Protein AF-A0A2V7GJL1-F1 (afdb_monomer_lite)

Foldseek 3Di:
DVVCVVVPPVSVVVVVVCCVVCVVVVVVVVVVVLVVVVVVLCVVCVNVDVVSCPDLLNVLQVLLSVLLVVLSVLLCVLCVVLVVVVVVVVVVCVVVVHDDDPVRVVVNVVSVVSNVVSVVSSVVSNVSSVVSNVVSVVD

Structure (mmCIF, N/CA/C/O backbone):
data_AF-A0A2V7GJL1-F1
#
_entry.id   AF-A0A2V7GJL1-F1
#
loop_
_atom_site.group_PDB
_atom_site.id
_atom_site.type_symbol
_atom_site.label_atom_id
_atom_site.label_alt_id
_atom_site.label_comp_id
_atom_site.label_asym_id
_atom_site.label_entity_id
_atom_site.label_seq_id
_atom_site.pdbx_PDB_ins_code
_atom_site.Cartn_x
_atom_site.Cartn_y
_atom_site.Cartn_z
_atom_site.occupancy
_atom_site.B_iso_or_equiv
_atom_site.auth_seq_id
_atom_site.auth_comp_id
_atom_site.auth_asym_id
_atom_site.auth_atom_id
_atom_site.pdbx_PDB_model_num
ATOM 1 N N . MET A 1 1 ? -5.235 -11.239 -16.011 1.00 48.62 1 MET A N 1
ATOM 2 C CA . MET A 1 1 ? -5.650 -10.092 -16.854 1.00 48.62 1 MET A CA 1
ATOM 3 C C . MET A 1 1 ? -5.796 -10.516 -18.322 1.00 48.62 1 MET A C 1
ATOM 5 O O . MET A 1 1 ? -4.819 -10.430 -19.059 1.00 48.62 1 MET A O 1
ATOM 9 N N . PRO A 1 2 ? -6.975 -10.996 -18.760 1.00 45.50 2 PRO A N 1
ATOM 10 C CA . PRO A 1 2 ? -7.221 -11.425 -20.148 1.00 45.50 2 PRO A CA 1
ATOM 11 C C . PRO A 1 2 ? -7.313 -10.250 -21.142 1.00 45.50 2 PRO A C 1
ATOM 13 O O . PRO A 1 2 ? -6.762 -10.324 -22.235 1.00 45.50 2 PRO A O 1
ATOM 16 N N . ALA A 1 3 ? -7.906 -9.123 -20.732 1.00 50.16 3 ALA A N 1
ATOM 17 C CA . ALA A 1 3 ? -8.117 -7.952 -21.595 1.00 50.16 3 ALA A CA 1
ATOM 18 C C . ALA A 1 3 ? -6.811 -7.270 -22.059 1.00 50.16 3 ALA A C 1
ATOM 20 O O . ALA A 1 3 ? -6.723 -6.785 -23.183 1.00 50.16 3 ALA A O 1
ATOM 21 N N . ALA A 1 4 ? -5.752 -7.304 -21.242 1.00 49.16 4 ALA A N 1
ATOM 22 C CA . ALA A 1 4 ? -4.445 -6.745 -21.606 1.00 49.16 4 ALA A CA 1
ATOM 23 C C . ALA A 1 4 ? -3.706 -7.565 -22.683 1.00 49.16 4 ALA A C 1
ATOM 25 O O . ALA A 1 4 ? -2.824 -7.032 -23.352 1.00 49.16 4 ALA A O 1
ATOM 26 N N . ARG A 1 5 ? -4.051 -8.852 -22.854 1.00 53.00 5 ARG A N 1
ATOM 27 C CA . ARG A 1 5 ? -3.517 -9.688 -23.943 1.00 53.00 5 ARG A CA 1
ATOM 28 C C . ARG A 1 5 ? -4.264 -9.457 -25.259 1.00 53.00 5 ARG A C 1
ATOM 30 O O . ARG A 1 5 ? -3.634 -9.529 -26.304 1.00 53.00 5 ARG A O 1
ATOM 37 N N . ALA A 1 6 ? -5.558 -9.128 -25.202 1.00 57.31 6 ALA A N 1
ATOM 38 C CA . ALA A 1 6 ? -6.383 -8.872 -26.385 1.00 57.31 6 ALA A CA 1
ATOM 39 C C . ALA A 1 6 ? -6.035 -7.546 -27.094 1.00 57.31 6 ALA A C 1
ATOM 41 O O . ALA A 1 6 ? -6.117 -7.469 -28.312 1.00 57.31 6 ALA A O 1
ATOM 42 N N . GLY A 1 7 ? -5.596 -6.522 -26.350 1.00 59.59 7 GLY A N 1
ATOM 43 C CA . GLY A 1 7 ? -5.224 -5.205 -26.897 1.00 59.59 7 GLY A CA 1
ATOM 44 C C . GLY A 1 7 ? -3.769 -5.056 -27.373 1.00 59.59 7 GLY A C 1
ATOM 45 O O . GLY A 1 7 ? -3.337 -3.943 -27.672 1.00 59.59 7 GLY A O 1
ATOM 46 N N . GLY A 1 8 ? -2.971 -6.129 -27.388 1.00 68.00 8 GLY A N 1
ATOM 47 C CA . GLY A 1 8 ? -1.593 -6.094 -27.896 1.00 68.00 8 GLY A CA 1
ATOM 48 C C . GLY A 1 8 ? -0.663 -5.076 -27.204 1.00 68.00 8 GLY A C 1
ATOM 49 O O . GLY A 1 8 ? -0.711 -4.853 -25.992 1.00 68.00 8 GLY A O 1
ATOM 50 N N . ALA A 1 9 ? 0.261 -4.479 -27.964 1.00 64.56 9 ALA A N 1
ATOM 51 C CA . ALA A 1 9 ? 1.225 -3.502 -27.445 1.00 64.56 9 ALA A CA 1
ATOM 52 C C . ALA A 1 9 ? 0.575 -2.172 -27.009 1.00 64.56 9 ALA A C 1
ATOM 54 O O . ALA A 1 9 ? 1.031 -1.566 -26.037 1.00 64.56 9 ALA A O 1
ATOM 55 N N . GLU A 1 10 ? -0.510 -1.754 -27.666 1.00 67.44 10 GLU A N 1
ATOM 56 C CA . GLU A 1 10 ? -1.247 -0.527 -27.337 1.00 67.44 10 GLU A CA 1
ATOM 57 C C . GLU A 1 10 ? -2.018 -0.644 -26.024 1.00 67.44 10 GLU A C 1
ATOM 59 O O . GLU A 1 10 ? -1.901 0.238 -25.173 1.00 67.44 10 GLU A O 1
ATOM 64 N N . GLY A 1 11 ? -2.709 -1.764 -25.788 1.00 67.31 11 GLY A N 1
ATOM 65 C CA . GLY A 1 11 ? -3.406 -2.009 -24.522 1.00 67.31 11 GLY A CA 1
ATOM 66 C C . GLY A 1 11 ? -2.459 -1.993 -23.317 1.00 67.31 11 GLY A C 1
ATOM 67 O O . GLY A 1 11 ? -2.789 -1.448 -22.264 1.00 67.31 11 GLY A O 1
ATOM 68 N N . ARG A 1 12 ? -1.233 -2.514 -23.483 1.00 67.50 12 ARG A N 1
ATOM 69 C CA . ARG A 1 12 ? -0.185 -2.457 -22.447 1.00 67.50 12 ARG A CA 1
ATOM 70 C C . ARG A 1 12 ? 0.354 -1.040 -22.228 1.00 67.50 12 ARG A C 1
ATOM 72 O O . ARG A 1 12 ? 0.593 -0.668 -21.080 1.00 67.50 12 ARG A O 1
ATOM 79 N N . ARG A 1 13 ? 0.518 -0.241 -23.290 1.00 68.94 13 ARG A N 1
ATOM 80 C CA . ARG A 1 13 ? 0.923 1.175 -23.194 1.00 68.94 13 ARG A CA 1
ATOM 81 C C . ARG A 1 13 ? -0.134 2.027 -22.494 1.00 68.94 13 ARG A C 1
ATOM 83 O O . ARG A 1 13 ? 0.223 2.805 -21.614 1.00 68.94 13 ARG A O 1
ATOM 90 N N . PHE A 1 14 ? -1.408 1.847 -22.841 1.00 76.81 14 PHE A N 1
ATOM 91 C CA . PHE A 1 14 ? -2.526 2.537 -22.197 1.00 76.81 14 PHE A CA 1
ATOM 92 C C . PHE A 1 14 ? -2.644 2.175 -20.713 1.00 76.81 14 PHE A C 1
ATOM 94 O O . PHE A 1 14 ? -2.739 3.065 -19.872 1.00 76.81 14 PHE A O 1
ATOM 101 N N . LEU A 1 15 ? -2.554 0.883 -20.361 1.00 73.69 15 LEU A N 1
ATOM 102 C CA . LEU A 1 15 ? -2.509 0.479 -18.953 1.00 73.69 15 LEU A CA 1
ATOM 103 C C . LEU A 1 15 ? -1.323 1.132 -18.232 1.00 73.69 15 LEU A C 1
ATOM 105 O O . LEU A 1 15 ? -1.495 1.682 -17.150 1.00 73.69 15 LEU A O 1
ATOM 109 N N . GLY A 1 16 ? -0.126 1.098 -18.825 1.00 70.94 16 GLY A N 1
ATOM 110 C CA . GLY A 1 16 ? 1.076 1.676 -18.221 1.00 70.94 16 GLY A CA 1
ATOM 111 C C . GLY A 1 16 ? 0.955 3.177 -17.943 1.00 70.94 16 GLY A C 1
ATOM 112 O O . GLY A 1 16 ? 1.319 3.632 -16.857 1.00 70.94 16 GLY A O 1
ATOM 113 N N . SER A 1 17 ? 0.405 3.947 -18.887 1.00 71.69 17 SER A N 1
ATOM 114 C CA . SER A 1 17 ? 0.188 5.387 -18.712 1.00 71.69 17 SER A CA 1
ATOM 115 C C . SER A 1 17 ? -0.928 5.692 -17.707 1.00 71.69 17 SER A C 1
ATOM 117 O O . SER A 1 17 ? -0.780 6.606 -16.890 1.00 71.69 17 SER A O 1
ATOM 119 N N . ALA A 1 18 ? -2.001 4.895 -17.697 1.00 74.69 18 ALA A N 1
ATOM 120 C CA . ALA A 1 18 ? -3.066 4.988 -16.703 1.00 74.69 18 ALA A CA 1
ATOM 121 C C . ALA A 1 18 ? -2.534 4.718 -15.286 1.00 74.69 18 ALA A C 1
ATOM 123 O O . ALA A 1 18 ? -2.735 5.539 -14.394 1.00 74.69 18 ALA A O 1
ATOM 124 N N . PHE A 1 19 ? -1.768 3.641 -15.080 1.00 72.62 19 PHE A N 1
ATOM 125 C CA . PHE A 1 19 ? -1.173 3.316 -13.779 1.00 72.62 19 PHE A CA 1
ATOM 126 C C . PHE A 1 19 ? -0.223 4.408 -13.267 1.00 72.62 19 PHE A C 1
ATOM 128 O O . PHE A 1 19 ? -0.247 4.720 -12.077 1.00 72.62 19 PHE A O 1
ATOM 135 N N . GLN A 1 20 ? 0.574 5.036 -14.141 1.00 71.62 20 GLN A N 1
ATOM 136 C CA . GLN A 1 20 ? 1.451 6.145 -13.739 1.00 71.62 20 GLN A CA 1
ATOM 137 C C . GLN A 1 20 ? 0.680 7.380 -13.261 1.00 71.62 20 GLN A C 1
ATOM 139 O O . GLN A 1 20 ? 1.095 8.016 -12.294 1.00 71.62 20 GLN A O 1
ATOM 144 N N . ARG A 1 21 ? -0.438 7.722 -13.912 1.00 75.06 21 ARG A N 1
ATOM 145 C CA . ARG A 1 21 ? -1.269 8.874 -13.522 1.00 75.06 21 ARG A CA 1
ATOM 146 C C . ARG A 1 21 ? -2.156 8.577 -12.314 1.00 75.06 21 ARG A C 1
ATOM 148 O O . ARG A 1 21 ? -2.378 9.457 -11.490 1.00 75.06 21 ARG A O 1
ATOM 155 N N . MET A 1 22 ? -2.647 7.345 -12.199 1.00 73.62 22 MET A N 1
ATOM 156 C CA . MET A 1 22 ? -3.539 6.931 -11.116 1.00 73.62 22 MET A CA 1
ATOM 157 C C . MET A 1 22 ? -2.796 6.621 -9.815 1.00 73.62 22 MET A C 1
ATOM 159 O O . MET A 1 22 ? -3.404 6.717 -8.757 1.00 73.62 22 MET A O 1
ATOM 163 N N . GLY A 1 23 ? -1.500 6.292 -9.861 1.00 73.62 23 GLY A N 1
ATOM 164 C CA . GLY A 1 23 ? -0.707 5.966 -8.669 1.00 73.62 23 GLY A CA 1
ATOM 165 C C . GLY A 1 23 ? -0.794 7.019 -7.551 1.00 73.62 23 GLY A C 1
ATOM 166 O O . GLY A 1 23 ? -1.185 6.669 -6.435 1.00 73.62 23 GLY A O 1
ATOM 167 N N . PRO A 1 24 ? -0.503 8.307 -7.824 1.00 75.81 24 PRO A N 1
ATOM 168 C CA . PRO A 1 24 ? -0.637 9.373 -6.829 1.00 75.81 24 PRO A CA 1
ATOM 169 C C . PRO A 1 24 ? -2.073 9.541 -6.318 1.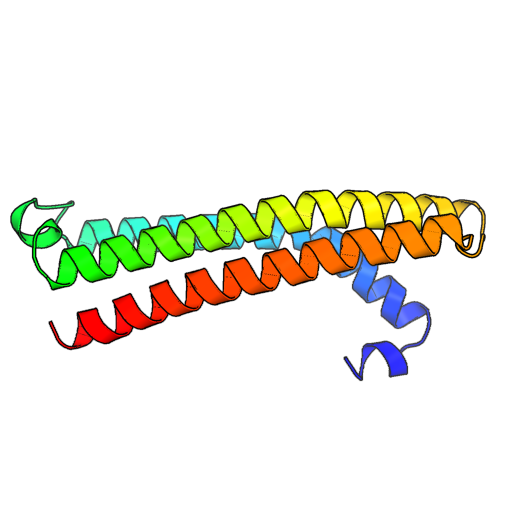00 75.81 24 PRO A C 1
ATOM 171 O O . PRO A 1 24 ? -2.283 9.671 -5.115 1.00 75.81 24 PRO A O 1
ATOM 174 N N . VAL A 1 25 ? -3.065 9.477 -7.215 1.00 80.44 25 VAL A N 1
ATOM 175 C CA . VAL A 1 25 ? -4.489 9.607 -6.865 1.00 80.44 25 VAL A CA 1
ATOM 176 C C . VAL A 1 25 ? -4.917 8.486 -5.919 1.00 80.44 25 VAL A C 1
ATOM 178 O O . VAL A 1 25 ? -5.525 8.764 -4.892 1.00 80.44 25 VAL A O 1
ATOM 181 N N . MET A 1 26 ? -4.528 7.239 -6.206 1.00 77.31 26 MET A N 1
ATOM 182 C CA . MET A 1 26 ? -4.806 6.090 -5.340 1.00 77.31 26 MET A CA 1
ATOM 183 C C . MET A 1 26 ? -4.194 6.266 -3.946 1.00 77.31 26 MET A C 1
ATOM 185 O O . MET A 1 26 ? -4.853 5.982 -2.945 1.00 77.31 26 MET A O 1
ATOM 189 N N . GLY A 1 27 ? -2.962 6.780 -3.865 1.00 76.81 27 GLY A N 1
ATOM 190 C CA . GLY A 1 27 ? -2.305 7.081 -2.591 1.00 76.81 27 GLY A CA 1
ATOM 191 C C . GLY A 1 27 ? -3.063 8.126 -1.770 1.00 76.81 27 GLY A C 1
ATOM 192 O O . GLY A 1 27 ? -3.320 7.910 -0.586 1.00 76.81 27 GLY A O 1
ATOM 193 N N . VAL A 1 28 ? -3.492 9.220 -2.406 1.00 80.31 28 VAL A N 1
ATOM 194 C CA . VAL A 1 28 ? -4.307 10.262 -1.758 1.00 80.31 28 VAL A CA 1
ATOM 195 C C . VAL A 1 28 ? -5.648 9.696 -1.293 1.00 80.31 28 VAL A C 1
ATOM 197 O O . VAL A 1 28 ? -6.039 9.921 -0.150 1.00 80.31 28 VAL A O 1
ATOM 200 N N . THR A 1 29 ? -6.336 8.907 -2.123 1.00 81.12 29 THR A N 1
ATOM 201 C CA . THR A 1 29 ? -7.610 8.285 -1.730 1.00 81.12 29 THR A CA 1
ATOM 202 C C . THR A 1 29 ? -7.446 7.296 -0.578 1.00 81.12 29 THR A C 1
ATOM 204 O O . THR A 1 29 ? -8.302 7.245 0.302 1.00 81.12 29 THR A O 1
ATOM 207 N N . ALA A 1 30 ? -6.336 6.553 -0.526 1.00 76.44 30 ALA A N 1
ATOM 208 C CA . ALA A 1 30 ? -6.047 5.645 0.579 1.00 76.44 30 ALA A CA 1
ATOM 209 C C . ALA A 1 30 ? -5.811 6.417 1.886 1.00 76.44 30 ALA A C 1
ATOM 211 O O . ALA A 1 30 ? -6.364 6.051 2.922 1.00 76.44 30 ALA A O 1
ATOM 212 N N . LEU A 1 31 ? -5.059 7.521 1.832 1.00 79.38 31 LEU A N 1
ATOM 213 C CA . LEU A 1 31 ? -4.840 8.394 2.985 1.00 79.38 31 LEU A CA 1
ATOM 214 C C . LEU A 1 31 ? -6.157 8.999 3.489 1.00 79.38 31 LEU A C 1
ATOM 216 O O . LEU A 1 31 ? -6.451 8.916 4.679 1.00 79.38 31 LEU A O 1
ATOM 220 N N . LEU A 1 32 ? -6.970 9.554 2.584 1.00 83.25 32 LEU A N 1
ATOM 221 C CA . LEU A 1 32 ? -8.287 10.095 2.926 1.00 83.25 32 LEU A CA 1
ATOM 222 C C . LEU A 1 32 ? -9.168 9.029 3.581 1.00 83.25 32 LEU A C 1
ATOM 224 O O . LEU A 1 32 ? -9.784 9.300 4.604 1.00 83.25 32 LEU A O 1
ATOM 228 N N . THR A 1 33 ? -9.158 7.803 3.055 1.00 82.81 33 THR A N 1
ATOM 229 C CA . THR A 1 33 ? -9.906 6.675 3.630 1.00 82.81 33 THR A CA 1
ATOM 230 C C . THR A 1 33 ? -9.471 6.376 5.068 1.00 82.81 33 THR A C 1
ATOM 232 O O . THR A 1 33 ? -10.322 6.215 5.944 1.00 82.81 33 THR A O 1
ATOM 235 N N . ILE A 1 34 ? -8.160 6.350 5.341 1.00 79.81 34 ILE A N 1
ATOM 236 C CA . ILE A 1 34 ? -7.622 6.139 6.697 1.00 79.81 34 ILE A CA 1
ATOM 237 C C . ILE A 1 34 ? -8.069 7.264 7.638 1.00 79.81 34 ILE A C 1
ATOM 239 O O . ILE A 1 34 ? -8.542 6.991 8.741 1.00 79.81 34 ILE A O 1
ATOM 243 N N . VAL A 1 35 ? -7.955 8.520 7.201 1.00 83.19 35 VAL A N 1
ATOM 244 C CA . VAL A 1 35 ? -8.338 9.693 8.002 1.00 83.19 35 VAL A CA 1
ATOM 245 C C . VAL A 1 35 ? -9.839 9.693 8.296 1.00 83.19 35 VAL A C 1
ATOM 247 O O . VAL A 1 35 ? -10.241 9.904 9.440 1.00 83.19 35 VAL A O 1
ATOM 250 N N . SER A 1 36 ? -10.677 9.398 7.300 1.00 81.56 36 SER A N 1
ATOM 251 C CA . SER A 1 36 ? -12.124 9.266 7.487 1.00 81.56 36 SER A CA 1
ATOM 252 C C . SER A 1 36 ? -12.471 8.159 8.483 1.00 81.56 36 SER A C 1
ATOM 254 O O . SER A 1 36 ? -13.301 8.375 9.365 1.00 81.56 36 SER A O 1
ATOM 256 N N . GLY A 1 37 ? -11.811 7.000 8.394 1.00 77.50 37 GLY A N 1
ATOM 257 C CA . GLY A 1 37 ? -11.988 5.904 9.349 1.00 77.50 37 GLY A CA 1
ATOM 258 C C . GLY A 1 37 ? -11.587 6.290 10.775 1.00 77.50 37 GLY A C 1
ATOM 259 O O . GLY A 1 37 ? -12.316 5.999 11.722 1.00 77.50 37 GLY A O 1
ATOM 260 N N . PHE A 1 38 ? -10.475 7.013 10.931 1.00 79.19 38 PHE A N 1
ATOM 261 C CA . PHE A 1 38 ? -10.031 7.529 12.226 1.00 79.19 38 PHE A CA 1
ATOM 262 C C . PHE A 1 38 ? -11.050 8.497 12.839 1.00 79.19 38 PHE A C 1
ATOM 264 O O . PHE A 1 38 ? -11.390 8.377 14.016 1.00 79.19 38 PHE A O 1
ATOM 271 N N . PHE A 1 39 ? -11.591 9.421 12.041 1.00 76.69 39 PHE A N 1
ATOM 272 C CA . PHE A 1 39 ? -12.599 10.372 12.510 1.00 76.69 39 PHE A CA 1
ATOM 273 C C . PHE A 1 39 ? -13.916 9.679 12.886 1.00 76.69 39 PHE A C 1
ATOM 275 O O . PHE A 1 39 ? -14.536 10.015 13.895 1.00 76.69 39 PHE A O 1
ATOM 282 N N . LEU A 1 40 ? -14.322 8.661 12.119 1.00 78.69 40 LEU A N 1
ATOM 283 C CA . LEU A 1 40 ? -15.482 7.834 12.445 1.00 78.69 40 LEU A CA 1
ATOM 284 C C . LEU A 1 40 ? -15.288 7.103 13.782 1.00 78.69 40 LEU A C 1
ATOM 286 O O . LEU A 1 40 ? -16.182 7.135 14.626 1.00 78.69 40 LEU A O 1
ATOM 290 N N . TYR A 1 41 ? -14.113 6.507 14.004 1.00 71.25 41 TYR A N 1
ATOM 291 C CA . TYR A 1 41 ? -13.764 5.853 15.268 1.00 71.25 41 TYR A CA 1
ATOM 292 C C . TYR A 1 41 ? -13.761 6.842 16.443 1.00 71.25 41 TYR A C 1
ATOM 294 O O . TYR A 1 41 ? -14.336 6.562 17.496 1.00 71.25 41 TYR A O 1
ATOM 302 N N . ALA A 1 42 ? -13.191 8.035 16.255 1.00 70.25 42 ALA A N 1
ATOM 303 C CA . ALA A 1 42 ? -13.216 9.108 17.247 1.00 70.25 42 ALA A CA 1
ATOM 304 C C . ALA A 1 42 ? -14.655 9.519 17.607 1.00 70.25 42 ALA A C 1
ATOM 306 O O . ALA A 1 42 ? -14.980 9.687 18.781 1.00 70.25 42 ALA A O 1
ATOM 307 N N . ARG A 1 43 ? -15.546 9.621 16.612 1.00 76.75 43 ARG A N 1
ATOM 308 C CA . ARG A 1 43 ? -16.949 9.992 16.831 1.00 76.75 43 ARG A CA 1
ATOM 309 C C . ARG A 1 43 ? -17.738 8.896 17.546 1.00 76.75 43 ARG A C 1
ATOM 311 O O . ARG A 1 43 ? -18.527 9.207 18.431 1.00 76.75 43 ARG A O 1
ATOM 318 N N . VAL A 1 44 ? -17.545 7.630 17.173 1.00 72.06 44 VAL A N 1
ATOM 319 C CA . VAL A 1 44 ? -18.237 6.484 17.795 1.00 72.06 44 VAL A CA 1
ATOM 320 C C . VAL A 1 44 ? -17.754 6.245 19.228 1.00 72.06 44 VAL A C 1
ATOM 322 O O . VAL A 1 44 ? -18.556 5.920 20.095 1.00 72.06 44 VAL A O 1
ATOM 325 N N . SER A 1 45 ? -16.471 6.482 19.500 1.00 67.81 45 SER A N 1
ATOM 326 C CA . SER A 1 45 ? -15.875 6.364 20.839 1.00 67.81 45 SER A CA 1
ATOM 327 C C . SER A 1 45 ? -16.191 7.530 21.788 1.00 67.81 45 SER A C 1
ATOM 329 O O . SER A 1 45 ? -15.663 7.568 22.901 1.00 67.81 45 SER A O 1
ATOM 331 N N . GLY A 1 46 ? -16.999 8.508 21.358 1.00 72.69 46 GLY A N 1
ATOM 332 C CA . GLY A 1 46 ? -17.305 9.705 22.148 1.00 72.69 46 GLY A CA 1
ATOM 333 C C . GLY A 1 46 ? -16.094 10.616 22.382 1.00 72.69 46 GLY A C 1
ATOM 334 O O . GLY A 1 46 ? -16.024 11.277 23.415 1.00 72.69 46 GLY A O 1
ATOM 335 N N . GLY A 1 47 ? -15.127 10.628 21.457 1.00 67.81 47 GLY A N 1
ATOM 336 C CA . GLY A 1 47 ? -13.876 11.378 21.584 1.00 67.81 47 GLY A CA 1
ATOM 337 C C . GLY A 1 47 ? -12.763 10.603 22.291 1.00 67.81 47 GLY A C 1
ATOM 338 O O . GLY A 1 47 ? -12.035 11.189 23.083 1.00 67.81 47 GLY A O 1
ATOM 339 N N . PHE A 1 48 ? -12.622 9.299 22.016 1.00 65.50 48 PHE A N 1
ATOM 340 C CA . PHE A 1 48 ? -11.642 8.409 22.660 1.00 65.50 48 PHE A CA 1
ATOM 341 C C . PHE A 1 48 ? -11.821 8.286 24.177 1.00 65.50 48 PHE A C 1
ATOM 343 O O . PHE A 1 48 ? -10.839 8.234 24.921 1.00 65.50 48 PHE A O 1
ATOM 350 N N . GLN A 1 49 ? -13.065 8.211 24.659 1.00 70.56 49 GLN A N 1
ATOM 351 C CA . GLN A 1 49 ? -13.291 8.024 26.090 1.00 70.56 49 GLN A CA 1
ATOM 352 C C . GLN A 1 49 ? -12.591 6.754 26.580 1.00 70.56 49 GLN A C 1
ATOM 354 O O . GLN A 1 49 ? -12.765 5.668 26.021 1.00 70.56 49 GLN A O 1
ATOM 359 N N . GLN A 1 50 ? -11.802 6.893 27.647 1.00 62.44 50 GLN A N 1
ATOM 360 C CA . GLN A 1 50 ? -10.911 5.844 28.144 1.00 62.44 50 GLN A CA 1
ATOM 361 C C . GLN A 1 50 ? -11.673 4.554 28.499 1.00 62.44 50 GLN A C 1
ATOM 363 O O . GLN A 1 50 ? -11.170 3.456 28.268 1.00 62.44 50 GLN A O 1
ATOM 368 N N . VAL A 1 51 ? -12.923 4.678 28.959 1.00 67.50 51 VAL A N 1
ATOM 369 C CA . VAL A 1 51 ? -13.834 3.556 29.248 1.00 67.50 51 VAL A CA 1
ATOM 370 C C . VAL A 1 51 ? -14.185 2.759 27.988 1.00 67.50 51 VAL A C 1
ATOM 372 O O . VAL A 1 51 ? -14.187 1.531 28.006 1.00 67.50 51 VAL A O 1
ATOM 375 N N . TRP A 1 52 ? -14.435 3.436 26.870 1.00 68.81 52 TRP A N 1
ATOM 376 C CA . TRP A 1 52 ? -14.793 2.776 25.618 1.00 68.81 52 TRP A CA 1
ATOM 377 C C . TRP A 1 52 ? -13.559 2.195 24.918 1.00 68.81 52 TRP A C 1
ATOM 379 O O . TRP A 1 52 ? -13.598 1.070 24.430 1.00 68.81 52 TRP A O 1
ATOM 389 N N . VAL A 1 53 ? -12.427 2.903 24.939 1.00 67.06 53 VAL A N 1
ATOM 390 C CA . VAL A 1 53 ? -11.167 2.439 24.326 1.00 67.06 53 VAL A CA 1
ATOM 391 C C . VAL A 1 53 ? -10.579 1.224 25.057 1.00 67.06 53 VAL A C 1
ATOM 393 O O . VAL A 1 53 ? -10.007 0.342 24.419 1.00 67.06 53 VAL A O 1
ATOM 396 N N . THR A 1 54 ? -10.732 1.144 26.383 1.00 72.56 54 THR A N 1
ATOM 397 C CA . THR A 1 54 ? -10.266 -0.010 27.179 1.00 72.56 54 THR A CA 1
ATOM 398 C C . THR A 1 54 ? -11.237 -1.192 27.175 1.00 72.56 54 THR A C 1
ATOM 400 O O . THR A 1 54 ? -10.849 -2.287 27.597 1.00 72.56 54 THR A O 1
ATOM 403 N N . SER A 1 55 ? -12.458 -1.009 26.658 1.00 76.25 55 SER A N 1
ATOM 404 C CA . SER A 1 55 ? -13.426 -2.093 26.485 1.00 76.25 55 SER A CA 1
ATOM 405 C C . SER A 1 55 ? -12.893 -3.183 25.537 1.00 76.25 55 SER A C 1
ATOM 407 O O . SER A 1 55 ? -12.050 -2.904 24.674 1.00 76.25 55 SER A O 1
ATOM 409 N N . PRO A 1 56 ? -13.365 -4.438 25.657 1.00 73.56 56 PRO A N 1
ATOM 410 C CA . PRO A 1 56 ? -12.994 -5.515 24.738 1.00 73.56 56 PRO A CA 1
ATOM 411 C C . PRO A 1 56 ? -13.200 -5.133 23.263 1.00 73.56 56 PRO A C 1
ATOM 413 O O . PRO A 1 56 ? -12.307 -5.348 22.442 1.00 73.56 56 PRO A O 1
ATOM 416 N N . THR A 1 57 ? -14.323 -4.481 22.961 1.00 74.12 57 THR A N 1
ATOM 417 C CA . THR A 1 57 ? -14.704 -3.990 21.633 1.00 74.12 57 THR A CA 1
ATOM 418 C C . THR A 1 57 ? -13.755 -2.891 21.135 1.00 74.12 57 THR A C 1
ATOM 420 O O . THR A 1 57 ? -13.250 -2.963 20.014 1.00 74.12 57 THR A O 1
ATOM 423 N N . GLY A 1 58 ? -13.432 -1.904 21.981 1.00 73.50 58 GLY A N 1
ATOM 424 C CA . GLY A 1 58 ? -12.499 -0.818 21.653 1.00 73.50 58 GLY A CA 1
ATOM 425 C C . GLY A 1 58 ? -11.078 -1.314 21.368 1.00 73.50 58 GLY A C 1
ATOM 426 O O . GLY A 1 58 ? -10.452 -0.890 20.394 1.00 73.50 58 GLY A O 1
ATOM 427 N N . ARG A 1 59 ? -10.585 -2.287 22.146 1.00 75.75 59 ARG A N 1
ATOM 428 C CA . ARG A 1 59 ? -9.274 -2.916 21.903 1.00 75.75 59 ARG A CA 1
ATOM 429 C C . ARG A 1 59 ? -9.238 -3.691 20.589 1.00 75.75 59 ARG A C 1
ATOM 431 O O . ARG A 1 59 ? -8.262 -3.568 19.854 1.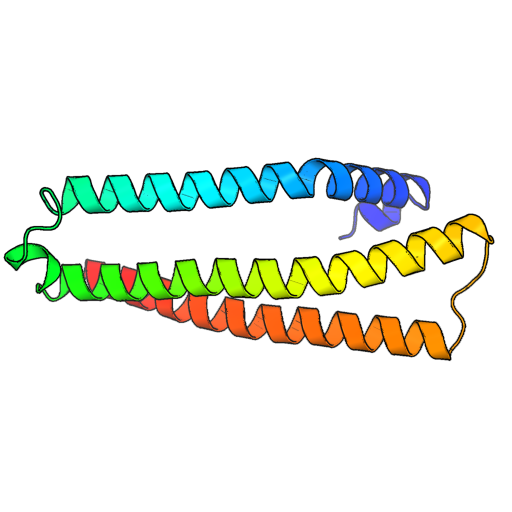00 75.75 59 ARG A O 1
ATOM 438 N N . ALA A 1 60 ? -10.287 -4.451 20.270 1.00 75.50 60 ALA A N 1
ATOM 439 C CA . ALA A 1 60 ? -10.366 -5.196 19.015 1.00 75.50 60 ALA A CA 1
ATOM 440 C C . ALA A 1 60 ? -10.330 -4.256 17.794 1.00 75.50 60 ALA A C 1
ATOM 442 O O . ALA A 1 60 ? -9.526 -4.461 16.881 1.00 75.50 60 ALA A O 1
ATOM 443 N N . TYR A 1 61 ? -11.102 -3.163 17.821 1.00 75.38 61 TYR A N 1
ATOM 444 C CA . TYR A 1 61 ? -11.043 -2.137 16.776 1.00 75.38 61 TYR A CA 1
ATOM 445 C C . TYR A 1 61 ? -9.685 -1.427 16.706 1.00 75.38 61 TYR A C 1
ATOM 447 O O . TYR A 1 61 ? -9.175 -1.213 15.607 1.00 75.38 61 TYR A O 1
ATOM 455 N N . GLY A 1 62 ? -9.070 -1.099 17.846 1.00 78.00 62 GLY A N 1
ATOM 456 C CA . GLY A 1 62 ? -7.750 -0.465 17.891 1.00 78.00 62 GLY A CA 1
ATOM 457 C C . GLY A 1 62 ? -6.646 -1.338 17.285 1.00 78.00 62 GLY A C 1
ATOM 458 O O . GLY A 1 62 ? -5.858 -0.859 16.469 1.00 78.00 62 GLY A O 1
ATOM 459 N N . ILE A 1 63 ? -6.625 -2.633 17.619 1.00 79.75 63 ILE A N 1
ATOM 460 C CA . ILE A 1 63 ? -5.672 -3.602 17.054 1.00 79.75 63 ILE A CA 1
ATOM 461 C C . ILE A 1 63 ? -5.902 -3.757 15.548 1.00 79.75 63 ILE A C 1
ATOM 463 O O . ILE A 1 63 ? -4.944 -3.721 14.774 1.00 79.75 63 ILE A O 1
ATOM 467 N N . GLY A 1 64 ? -7.162 -3.875 15.117 1.00 79.00 64 GLY A N 1
ATOM 468 C CA . GLY A 1 64 ? -7.497 -3.986 13.699 1.00 79.00 64 GLY A CA 1
ATOM 469 C C . GLY A 1 64 ? -7.114 -2.742 12.895 1.00 79.00 64 GLY A C 1
ATOM 470 O O . GLY A 1 64 ? -6.539 -2.858 11.812 1.00 79.00 64 GLY A O 1
ATOM 471 N N . ALA A 1 65 ? -7.356 -1.549 13.445 1.00 79.31 65 ALA A N 1
ATOM 472 C CA . ALA A 1 65 ? -6.960 -0.284 12.83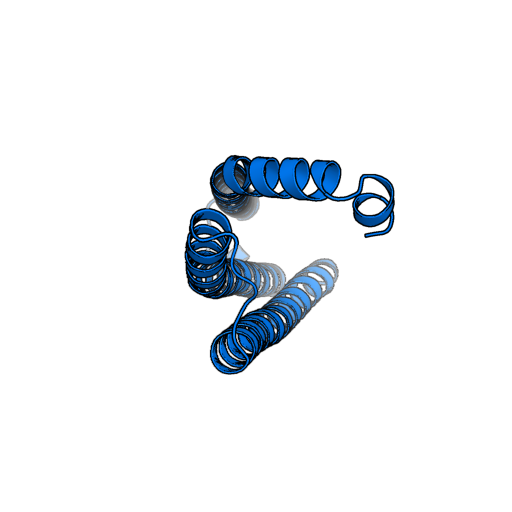5 1.00 79.31 65 ALA A CA 1
ATOM 473 C C . ALA A 1 65 ? -5.435 -0.163 12.718 1.00 79.31 65 ALA A C 1
ATOM 475 O O . ALA A 1 65 ? -4.927 0.192 11.654 1.00 79.31 65 ALA A O 1
ATOM 476 N N . LEU A 1 66 ? -4.695 -0.514 13.774 1.00 82.94 66 LEU A N 1
ATOM 477 C CA . LEU A 1 66 ? -3.234 -0.498 13.750 1.00 82.94 66 LEU A CA 1
ATOM 478 C C . LEU A 1 66 ? -2.678 -1.468 12.699 1.00 82.94 66 LEU A C 1
ATOM 480 O O . LEU A 1 66 ? -1.807 -1.090 11.916 1.00 82.94 66 LEU A O 1
ATOM 484 N N . ALA A 1 67 ? -3.211 -2.691 12.638 1.00 81.19 67 ALA A N 1
ATOM 485 C CA . ALA A 1 67 ? -2.814 -3.680 11.641 1.00 81.19 67 ALA A CA 1
ATOM 486 C C . ALA A 1 67 ? -3.074 -3.183 10.209 1.00 81.19 67 ALA A C 1
ATOM 488 O O . ALA A 1 67 ? -2.197 -3.294 9.351 1.00 81.19 67 ALA A O 1
ATOM 489 N N . ALA A 1 68 ? -4.231 -2.563 9.957 1.00 80.56 68 ALA A N 1
ATOM 490 C CA . ALA A 1 68 ? -4.565 -1.990 8.655 1.00 80.56 68 ALA A CA 1
ATOM 491 C C . ALA A 1 68 ? -3.641 -0.821 8.266 1.00 80.56 68 ALA A C 1
ATOM 493 O O . ALA A 1 68 ? -3.170 -0.758 7.129 1.00 80.56 68 ALA A O 1
ATOM 494 N N . ILE A 1 69 ? -3.324 0.079 9.204 1.00 85.00 69 ILE A N 1
ATOM 495 C CA . ILE A 1 69 ? -2.394 1.194 8.965 1.00 85.00 69 ILE A CA 1
ATOM 496 C C . ILE A 1 69 ? -0.999 0.661 8.621 1.00 85.00 69 ILE A C 1
ATOM 498 O O . ILE A 1 69 ? -0.402 1.086 7.630 1.00 85.00 69 ILE A O 1
ATOM 502 N N . LEU A 1 70 ? -0.497 -0.313 9.386 1.00 84.00 70 LEU A N 1
ATOM 503 C CA . LEU A 1 70 ? 0.784 -0.959 9.098 1.00 84.00 70 LEU A CA 1
ATOM 504 C C . LEU A 1 70 ? 0.774 -1.643 7.726 1.00 84.00 70 LEU A C 1
ATOM 506 O O . LEU A 1 70 ? 1.757 -1.539 6.994 1.00 84.00 70 LEU A O 1
ATOM 510 N N . ALA A 1 71 ? -0.336 -2.278 7.338 1.00 82.94 71 ALA A N 1
ATOM 511 C CA . ALA A 1 71 ? -0.478 -2.908 6.028 1.00 82.94 71 ALA A CA 1
ATOM 512 C C . ALA A 1 71 ? -0.333 -1.886 4.893 1.00 82.94 71 ALA A C 1
ATOM 514 O O . ALA A 1 71 ? 0.402 -2.125 3.934 1.00 82.94 71 ALA A O 1
ATOM 515 N N . VAL A 1 72 ? -0.972 -0.718 5.020 1.00 82.38 72 VAL A N 1
ATOM 516 C CA . VAL A 1 72 ? -0.853 0.360 4.029 1.00 82.38 72 VAL A CA 1
ATOM 517 C C . VAL A 1 72 ? 0.57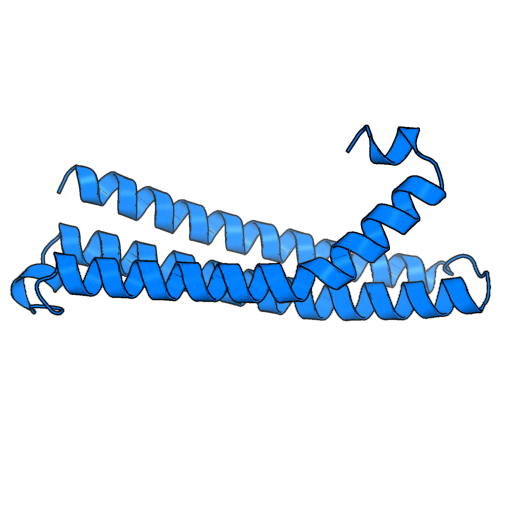4 0.899 3.970 1.00 82.38 72 VAL A C 1
ATOM 519 O O . VAL A 1 72 ? 1.111 1.052 2.875 1.00 82.38 72 VAL A O 1
ATOM 522 N N . ILE A 1 73 ? 1.218 1.136 5.116 1.00 85.06 73 ILE A N 1
ATOM 523 C CA . ILE A 1 73 ? 2.598 1.643 5.168 1.00 85.06 73 ILE A CA 1
ATOM 524 C C . ILE A 1 73 ? 3.567 0.658 4.506 1.00 85.06 73 ILE A C 1
ATOM 526 O O . ILE A 1 73 ? 4.354 1.050 3.643 1.00 85.06 73 ILE A O 1
ATOM 530 N N . VAL A 1 74 ? 3.499 -0.623 4.877 1.00 82.44 74 VAL A N 1
ATOM 531 C CA . VAL A 1 74 ? 4.371 -1.667 4.322 1.00 82.44 74 VAL A CA 1
ATOM 532 C C . VAL A 1 74 ? 4.108 -1.841 2.829 1.00 82.44 74 VAL A C 1
ATOM 534 O O . VAL A 1 74 ? 5.052 -1.825 2.036 1.00 82.44 74 VAL A O 1
ATOM 537 N N . GLY A 1 75 ? 2.838 -1.939 2.428 1.00 78.88 75 GLY A N 1
ATOM 538 C CA . GLY A 1 75 ? 2.446 -2.072 1.029 1.00 78.88 75 GLY A CA 1
ATOM 539 C C . GLY A 1 75 ? 2.932 -0.898 0.182 1.00 78.88 75 GLY A C 1
ATOM 540 O O . GLY A 1 75 ? 3.564 -1.105 -0.853 1.00 78.88 75 GLY A O 1
ATOM 541 N N . ALA A 1 76 ? 2.719 0.337 0.642 1.00 81.50 76 ALA A N 1
ATOM 542 C CA . ALA A 1 76 ? 3.163 1.536 -0.057 1.00 81.50 76 ALA A CA 1
ATOM 543 C C . ALA A 1 76 ? 4.694 1.620 -0.140 1.00 81.50 76 ALA A C 1
ATOM 545 O O . ALA A 1 76 ? 5.232 1.852 -1.221 1.00 81.50 76 ALA A O 1
ATOM 546 N N . ALA A 1 77 ? 5.415 1.386 0.960 1.00 83.12 77 ALA A N 1
ATOM 547 C CA . ALA A 1 77 ? 6.873 1.501 0.991 1.00 83.12 77 ALA A CA 1
ATOM 548 C C . ALA A 1 77 ? 7.572 0.451 0.109 1.00 83.12 77 ALA A C 1
ATOM 550 O O . ALA A 1 77 ? 8.529 0.775 -0.604 1.00 83.12 77 ALA A O 1
ATOM 551 N N . VAL A 1 78 ? 7.096 -0.800 0.134 1.00 80.81 78 VAL A N 1
ATOM 552 C CA . VAL A 1 78 ? 7.651 -1.887 -0.685 1.00 80.81 78 VAL A CA 1
ATOM 553 C C . VAL A 1 78 ? 7.320 -1.665 -2.162 1.00 80.81 78 VAL A C 1
ATOM 555 O O . VAL A 1 78 ? 8.229 -1.689 -3.000 1.00 80.81 78 VAL A O 1
ATOM 558 N N . ASN A 1 79 ? 6.056 -1.370 -2.483 1.00 79.19 79 ASN A N 1
ATOM 559 C CA . ASN A 1 79 ? 5.612 -1.207 -3.867 1.00 79.19 79 ASN A CA 1
ATOM 560 C C . ASN A 1 79 ? 6.173 0.061 -4.515 1.00 79.19 79 ASN A C 1
ATOM 562 O O . ASN A 1 79 ? 6.572 0.011 -5.676 1.00 79.19 79 ASN A O 1
ATOM 566 N N . ALA A 1 80 ? 6.279 1.176 -3.785 1.00 80.12 80 ALA A N 1
ATOM 567 C CA . ALA A 1 80 ? 6.833 2.417 -4.325 1.00 80.12 80 ALA A CA 1
ATOM 568 C C . ALA A 1 80 ? 8.310 2.257 -4.708 1.00 80.12 80 ALA A C 1
ATOM 570 O O . ALA A 1 80 ? 8.713 2.634 -5.808 1.00 80.12 80 ALA A O 1
ATOM 571 N N . ARG A 1 81 ? 9.127 1.647 -3.836 1.00 81.00 81 ARG A N 1
ATOM 572 C CA . ARG A 1 81 ? 10.563 1.456 -4.100 1.00 81.00 81 ARG A CA 1
ATOM 573 C C . ARG A 1 81 ? 10.816 0.466 -5.232 1.00 81.00 81 ARG A C 1
ATOM 575 O O . ARG A 1 81 ? 11.633 0.742 -6.109 1.00 81.00 81 ARG A O 1
ATOM 582 N N . ALA A 1 82 ? 10.147 -0.685 -5.210 1.00 81.12 82 ALA A N 1
ATOM 583 C CA . ALA A 1 82 ? 10.313 -1.697 -6.248 1.00 81.12 82 ALA A CA 1
ATOM 584 C C . ALA A 1 82 ? 9.739 -1.215 -7.591 1.00 81.12 82 ALA A C 1
ATOM 586 O O . ALA A 1 82 ? 10.403 -1.331 -8.619 1.00 81.12 82 ALA A O 1
ATOM 587 N N . GLY A 1 83 ? 8.563 -0.583 -7.571 1.00 79.25 83 GLY A N 1
ATOM 588 C CA . GLY A 1 83 ? 7.920 -0.001 -8.746 1.00 79.25 83 GLY A CA 1
ATOM 589 C C . GLY A 1 83 ? 8.744 1.110 -9.395 1.00 79.25 83 GLY A C 1
ATOM 590 O O . GLY A 1 83 ? 8.884 1.119 -10.615 1.00 79.25 83 GLY A O 1
ATOM 591 N N . ALA A 1 84 ? 9.367 1.996 -8.609 1.00 83.44 84 ALA A N 1
ATOM 592 C CA . ALA A 1 84 ? 10.251 3.036 -9.141 1.00 83.44 84 ALA A CA 1
ATOM 593 C C . ALA A 1 84 ? 11.467 2.446 -9.877 1.00 83.44 84 ALA A C 1
ATOM 595 O O . ALA A 1 84 ? 11.822 2.920 -10.955 1.00 83.44 84 ALA A O 1
ATOM 596 N N . ARG A 1 85 ? 12.077 1.382 -9.334 1.00 83.19 85 ARG A N 1
ATOM 597 C CA . ARG A 1 85 ? 13.225 0.699 -9.957 1.00 83.19 85 ARG A CA 1
ATOM 598 C C . ARG A 1 85 ? 12.839 -0.035 -11.239 1.00 83.19 85 ARG A C 1
ATOM 600 O O . ARG A 1 85 ? 13.514 0.121 -12.252 1.00 83.19 85 ARG A O 1
ATOM 607 N N . ILE A 1 86 ? 11.724 -0.768 -11.210 1.00 82.75 86 ILE A N 1
ATOM 608 C CA . ILE A 1 86 ? 11.167 -1.437 -12.394 1.00 82.75 86 ILE A CA 1
ATOM 609 C C . ILE A 1 86 ? 10.839 -0.400 -13.475 1.00 82.75 86 ILE A C 1
ATOM 611 O O . ILE A 1 86 ? 11.229 -0.570 -14.627 1.00 82.75 86 ILE A O 1
ATOM 615 N N . GLY A 1 87 ? 10.179 0.699 -13.102 1.00 82.19 87 GLY A N 1
ATOM 616 C CA . GLY A 1 87 ? 9.813 1.770 -14.024 1.00 82.19 87 GLY A CA 1
ATOM 617 C C . GLY A 1 87 ? 11.024 2.483 -14.628 1.00 82.19 87 GLY A C 1
ATOM 618 O O . GLY A 1 87 ? 11.016 2.779 -15.820 1.00 82.19 87 GLY A O 1
ATOM 619 N N . ALA A 1 88 ? 12.078 2.729 -13.845 1.00 85.50 88 ALA A N 1
ATOM 620 C CA . ALA A 1 88 ? 13.321 3.318 -14.344 1.00 85.50 88 ALA A CA 1
ATOM 621 C C . ALA A 1 88 ? 14.020 2.401 -15.360 1.00 85.50 88 ALA A C 1
ATOM 623 O O . ALA A 1 88 ? 14.405 2.860 -16.435 1.00 85.50 88 ALA A O 1
ATOM 624 N N . LEU A 1 89 ? 14.112 1.100 -15.061 1.00 84.62 89 LEU A N 1
ATOM 625 C CA . LEU A 1 89 ? 14.689 0.117 -15.977 1.00 84.62 89 LEU A CA 1
ATOM 626 C C . LEU A 1 89 ? 13.871 0.006 -17.271 1.00 84.62 89 LEU A C 1
ATOM 628 O O . LEU A 1 89 ? 14.435 0.038 -18.360 1.00 84.62 89 LEU A O 1
ATOM 632 N N . GLN A 1 90 ? 12.541 -0.043 -17.170 1.00 81.00 90 GLN A N 1
ATOM 633 C CA . GLN A 1 90 ? 11.656 -0.073 -18.337 1.00 81.00 90 GLN A CA 1
ATOM 634 C C . GLN A 1 90 ? 11.778 1.186 -19.200 1.00 81.00 90 GLN A C 1
ATOM 636 O O . GLN A 1 90 ? 11.780 1.077 -20.423 1.00 81.00 90 GLN A O 1
ATOM 641 N N . LYS A 1 91 ? 11.906 2.373 -18.590 1.00 82.38 91 LYS A N 1
ATOM 642 C CA . LYS A 1 91 ? 12.137 3.625 -19.330 1.00 82.38 91 LYS A CA 1
ATOM 643 C C . LYS A 1 91 ? 13.455 3.591 -20.102 1.00 82.38 91 LYS A C 1
ATOM 645 O O . LYS A 1 91 ? 13.463 3.991 -21.260 1.00 82.38 91 LYS A O 1
ATOM 650 N N . ARG A 1 92 ? 14.532 3.086 -19.490 1.00 84.19 92 ARG A N 1
ATOM 651 C CA . ARG A 1 92 ? 15.839 2.935 -20.148 1.00 84.19 92 ARG A CA 1
ATOM 652 C C . ARG A 1 92 ? 15.763 1.968 -21.332 1.00 84.19 92 ARG A C 1
ATOM 654 O O . ARG A 1 92 ? 16.125 2.337 -22.439 1.00 84.19 92 ARG A O 1
ATOM 661 N N . LEU A 1 93 ? 15.207 0.776 -21.121 1.00 82.69 93 LEU A N 1
ATOM 662 C CA . LEU A 1 93 ? 15.054 -0.231 -22.178 1.00 82.69 93 LEU A CA 1
ATOM 663 C C . LEU A 1 93 ? 14.173 0.264 -23.337 1.00 82.69 93 LEU A C 1
ATOM 665 O O . LEU A 1 93 ? 14.451 -0.030 -24.495 1.00 82.69 93 LEU A O 1
ATOM 669 N N . ALA A 1 94 ? 13.130 1.044 -23.037 1.00 79.38 94 ALA A N 1
ATOM 670 C CA . ALA A 1 94 ? 12.277 1.648 -24.057 1.00 79.38 94 ALA A CA 1
ATOM 671 C C . ALA A 1 94 ? 12.982 2.759 -24.853 1.00 79.38 94 ALA A C 1
ATOM 673 O O . ALA A 1 94 ? 12.701 2.898 -26.040 1.00 79.38 94 ALA A O 1
ATOM 674 N N . ALA A 1 95 ? 13.869 3.537 -24.222 1.00 79.12 95 ALA A N 1
ATOM 675 C CA . ALA A 1 95 ? 14.651 4.572 -24.901 1.00 79.12 95 ALA A CA 1
ATOM 676 C C . ALA A 1 95 ? 15.663 3.962 -25.883 1.00 79.12 95 ALA A C 1
ATOM 678 O O . ALA A 1 95 ? 15.777 4.431 -27.011 1.00 79.12 95 ALA A O 1
ATOM 679 N N . ASP A 1 96 ? 16.308 2.864 -25.485 1.00 79.75 96 ASP A N 1
ATOM 680 C CA . ASP A 1 96 ? 17.332 2.188 -26.291 1.00 79.75 96 ASP A CA 1
ATOM 681 C C . ASP A 1 96 ? 16.745 1.146 -27.267 1.00 79.75 96 ASP A C 1
ATOM 683 O O . ASP A 1 96 ? 17.488 0.468 -27.973 1.00 79.75 96 ASP A O 1
ATOM 687 N N . SER A 1 97 ? 15.411 0.975 -27.302 1.00 73.88 97 SER A N 1
ATOM 688 C CA . SER A 1 97 ? 14.721 -0.128 -28.006 1.00 73.88 97 SER A CA 1
ATOM 689 C C . SER A 1 97 ? 15.330 -1.509 -27.706 1.00 73.88 97 SER A C 1
ATOM 691 O O . SER A 1 97 ? 15.324 -2.411 -28.544 1.00 73.88 97 SER A O 1
ATOM 693 N N . ALA A 1 98 ? 15.868 -1.667 -26.496 1.00 74.56 98 ALA A N 1
ATOM 694 C CA . ALA A 1 98 ? 16.686 -2.797 -26.094 1.00 74.56 98 ALA A CA 1
ATOM 695 C C . ALA A 1 98 ? 15.859 -3.842 -25.336 1.00 74.56 98 ALA A C 1
ATOM 697 O O . ALA A 1 98 ? 15.031 -3.526 -24.477 1.00 74.56 98 ALA A O 1
ATOM 698 N N . THR A 1 99 ? 16.113 -5.118 -25.617 1.00 76.00 99 THR A N 1
ATOM 699 C CA . THR A 1 99 ? 15.635 -6.223 -24.779 1.00 76.00 99 THR A CA 1
ATOM 700 C C . THR A 1 99 ? 16.442 -6.292 -23.479 1.00 76.00 99 THR A C 1
ATOM 702 O O . THR A 1 99 ? 17.657 -6.092 -23.526 1.00 76.00 99 THR A O 1
ATOM 705 N N . PRO A 1 100 ? 15.812 -6.606 -22.326 1.00 78.31 100 PRO A N 1
ATOM 706 C CA . PRO A 1 100 ? 16.542 -6.760 -21.073 1.00 78.31 100 PRO A CA 1
ATOM 707 C C . PRO A 1 100 ? 17.628 -7.832 -21.207 1.00 78.31 100 PRO A C 1
ATOM 709 O O . PRO A 1 100 ? 17.349 -8.949 -21.649 1.00 78.31 100 PRO A O 1
ATOM 712 N N . SER A 1 101 ? 18.849 -7.514 -20.784 1.00 85.06 101 SER A N 1
ATOM 713 C CA . SER A 1 101 ? 19.921 -8.505 -20.651 1.00 85.06 101 SER A CA 1
ATOM 714 C C . SER A 1 101 ? 19.579 -9.553 -19.581 1.00 85.06 101 SER A C 1
ATOM 716 O O . SER A 1 101 ? 18.751 -9.314 -18.698 1.00 85.06 101 SER A O 1
ATOM 718 N N . ALA A 1 102 ? 20.250 -10.711 -19.594 1.00 84.88 102 ALA A N 1
ATOM 719 C CA . ALA A 1 102 ? 20.038 -11.757 -18.585 1.00 84.88 102 ALA A CA 1
ATOM 720 C C . ALA A 1 102 ? 20.249 -11.246 -17.141 1.00 84.88 102 ALA A C 1
ATOM 722 O O . ALA A 1 102 ? 19.510 -11.616 -16.228 1.00 84.88 102 ALA A O 1
ATOM 723 N N . ALA A 1 103 ? 21.208 -10.333 -16.945 1.00 84.69 103 ALA A N 1
ATOM 724 C CA . ALA A 1 103 ? 21.462 -9.694 -15.656 1.00 84.69 103 ALA A CA 1
ATOM 725 C C . ALA A 1 103 ? 20.327 -8.739 -15.233 1.00 84.69 103 ALA A C 1
ATOM 727 O O . ALA A 1 103 ? 19.950 -8.700 -14.061 1.00 84.69 103 ALA A O 1
ATOM 728 N N . GLU A 1 104 ? 19.751 -7.981 -16.167 1.00 84.38 104 GLU A N 1
ATOM 729 C CA . GLU A 1 104 ? 18.613 -7.089 -15.903 1.00 84.38 104 GLU A CA 1
ATOM 730 C C . GLU A 1 104 ? 17.318 -7.874 -15.658 1.00 84.38 104 GLU A C 1
ATOM 732 O O . GLU A 1 104 ? 16.537 -7.513 -14.776 1.00 84.38 104 GLU A O 1
ATOM 737 N N . ALA A 1 105 ? 17.115 -8.987 -16.369 1.00 85.25 105 ALA A N 1
ATOM 738 C CA . ALA A 1 105 ? 16.006 -9.908 -16.131 1.00 85.25 105 ALA A CA 1
ATOM 739 C C . ALA A 1 105 ? 16.066 -10.517 -14.717 1.00 85.25 105 ALA A C 1
ATOM 741 O O . ALA A 1 105 ? 15.049 -10.559 -14.020 1.00 85.25 105 ALA A O 1
ATOM 742 N N . ALA A 1 106 ? 17.258 -10.904 -14.249 1.00 86.69 106 ALA A N 1
ATOM 743 C CA . ALA A 1 106 ? 17.459 -11.384 -12.881 1.00 86.69 106 ALA A CA 1
ATOM 744 C C . ALA A 1 106 ? 17.162 -10.299 -11.824 1.00 86.69 106 ALA A C 1
ATOM 746 O O . ALA A 1 106 ? 16.549 -10.584 -10.793 1.00 86.69 106 ALA A O 1
ATOM 747 N N . GLN A 1 107 ? 17.531 -9.038 -12.084 1.00 86.62 107 GLN A N 1
ATOM 748 C CA . GLN A 1 107 ? 17.197 -7.915 -11.195 1.00 86.62 107 GLN A CA 1
ATOM 749 C C . GLN A 1 107 ? 15.686 -7.653 -11.127 1.00 86.62 107 GLN A C 1
ATOM 751 O O . GLN A 1 107 ? 15.145 -7.457 -10.035 1.00 86.62 107 GLN A O 1
ATOM 756 N N . LEU A 1 108 ? 15.002 -7.701 -12.274 1.00 85.62 108 LEU A N 1
ATOM 757 C CA . LEU A 1 108 ? 13.543 -7.607 -12.371 1.00 85.62 108 LEU A CA 1
ATOM 758 C C . LEU A 1 108 ? 12.854 -8.692 -11.540 1.00 85.62 108 LEU A C 1
ATOM 760 O O . LEU A 1 108 ? 11.981 -8.365 -10.735 1.00 85.62 108 LEU A O 1
ATOM 764 N N . ALA A 1 109 ? 13.284 -9.949 -11.679 1.00 86.12 109 ALA A N 1
ATOM 765 C CA . ALA A 1 109 ? 12.771 -11.060 -10.882 1.00 86.12 109 ALA A CA 1
ATOM 766 C C . ALA A 1 109 ? 12.987 -10.815 -9.379 1.00 86.12 109 ALA A C 1
ATOM 768 O O . ALA A 1 109 ? 12.058 -10.947 -8.587 1.00 86.12 109 ALA A O 1
ATOM 769 N N . GLY A 1 110 ? 14.172 -10.339 -8.981 1.00 87.50 110 GLY A N 1
ATOM 770 C CA . GLY A 1 110 ? 14.460 -10.000 -7.586 1.00 87.50 110 GLY A CA 1
ATOM 771 C C . GLY A 1 110 ? 13.549 -8.905 -7.013 1.00 87.50 110 GLY A C 1
ATOM 772 O O . GLY A 1 110 ? 13.142 -8.981 -5.850 1.00 87.50 110 GLY A O 1
ATOM 773 N N . TRP A 1 111 ? 13.194 -7.885 -7.801 1.00 86.12 111 TRP A N 1
ATOM 774 C CA . TRP A 1 111 ? 12.226 -6.865 -7.375 1.00 86.12 111 TRP A CA 1
ATOM 775 C C . TRP A 1 111 ? 10.794 -7.401 -7.328 1.00 86.12 111 TRP A C 1
ATOM 777 O O . TRP A 1 111 ? 10.067 -7.054 -6.397 1.00 86.12 111 TRP A O 1
ATOM 787 N N . GLN A 1 112 ? 10.407 -8.278 -8.256 1.00 83.06 112 GLN A N 1
ATOM 788 C CA . GLN A 1 112 ? 9.107 -8.955 -8.232 1.00 83.06 112 GLN A CA 1
ATOM 789 C C . GLN A 1 112 ? 8.950 -9.825 -6.981 1.00 83.06 112 GLN A C 1
ATOM 791 O O . GLN A 1 112 ? 7.975 -9.657 -6.255 1.00 83.06 112 GLN A O 1
ATOM 796 N N . THR A 1 113 ? 9.950 -10.638 -6.631 1.00 87.06 113 THR A N 1
ATOM 797 C CA . THR A 1 113 ? 9.911 -11.454 -5.405 1.00 87.06 113 THR A CA 1
ATOM 798 C C . THR A 1 113 ? 9.782 -10.595 -4.144 1.00 87.06 113 THR A C 1
ATOM 800 O O . THR A 1 113 ? 9.135 -10.988 -3.175 1.00 87.06 113 THR A O 1
ATOM 803 N N . ARG A 1 114 ? 10.376 -9.392 -4.120 1.00 84.81 114 ARG A N 1
ATOM 804 C CA . ARG A 1 114 ? 10.203 -8.456 -2.993 1.00 84.81 114 ARG A CA 1
ATOM 805 C C . ARG A 1 114 ? 8.776 -7.925 -2.900 1.00 84.81 114 ARG A C 1
ATOM 807 O O . ARG A 1 114 ? 8.257 -7.836 -1.791 1.00 84.81 114 ARG A O 1
ATOM 814 N N . ILE A 1 115 ? 8.159 -7.591 -4.034 1.00 83.94 115 ILE A N 1
ATOM 815 C CA . ILE A 1 115 ? 6.750 -7.181 -4.094 1.00 83.94 115 ILE A CA 1
ATOM 816 C C . ILE A 1 115 ? 5.855 -8.325 -3.609 1.00 83.94 115 ILE A C 1
ATOM 818 O O . ILE A 1 115 ? 4.996 -8.099 -2.764 1.00 83.94 115 ILE A O 1
ATOM 822 N N . GLU A 1 116 ? 6.097 -9.556 -4.062 1.00 86.75 116 GLU A N 1
ATOM 823 C CA . GLU A 1 116 ? 5.342 -10.744 -3.640 1.00 86.75 116 GLU A CA 1
ATOM 824 C C . GLU A 1 116 ? 5.455 -11.000 -2.134 1.00 86.75 116 GLU A C 1
ATOM 826 O O . GLU A 1 116 ? 4.448 -11.198 -1.458 1.00 86.75 116 GLU A O 1
ATOM 831 N N . ARG A 1 117 ? 6.668 -10.938 -1.572 1.00 87.00 117 ARG A N 1
ATOM 832 C CA . ARG A 1 117 ? 6.869 -11.060 -0.118 1.00 87.00 117 ARG A CA 1
ATOM 833 C C . ARG A 1 117 ? 6.151 -9.948 0.642 1.00 87.00 117 ARG A C 1
ATOM 835 O O . ARG A 1 117 ? 5.518 -10.217 1.659 1.00 87.00 117 ARG A O 1
ATOM 842 N N . GLY A 1 118 ? 6.218 -8.714 0.141 1.00 83.88 118 GLY A N 1
ATOM 843 C CA . GLY A 1 118 ? 5.463 -7.591 0.693 1.00 83.88 118 GLY A CA 1
ATOM 844 C C . GLY A 1 118 ? 3.955 -7.844 0.667 1.00 83.88 118 GLY A C 1
ATOM 845 O O . GLY A 1 118 ? 3.286 -7.600 1.666 1.00 83.88 118 GLY A O 1
ATOM 846 N N . ALA A 1 119 ? 3.432 -8.402 -0.427 1.00 85.19 119 ALA A N 1
ATOM 847 C CA . ALA A 1 119 ? 2.021 -8.750 -0.560 1.00 85.19 119 ALA A CA 1
ATOM 848 C C . ALA A 1 119 ? 1.582 -9.795 0.475 1.00 85.19 119 ALA A C 1
ATOM 850 O O . ALA A 1 119 ? 0.514 -9.644 1.060 1.00 85.19 119 ALA A O 1
ATOM 851 N N . TRP A 1 120 ? 2.416 -10.796 0.772 1.00 88.44 120 TRP A N 1
ATOM 852 C CA . TRP A 1 120 ? 2.141 -11.765 1.839 1.00 88.44 120 TRP A CA 1
ATOM 853 C C . TRP A 1 120 ? 2.106 -11.132 3.233 1.00 88.44 120 TRP A C 1
ATOM 855 O O . TRP A 1 120 ? 1.211 -11.438 4.019 1.00 88.44 120 TRP A O 1
ATOM 865 N N . VAL A 1 121 ? 3.031 -10.214 3.536 1.00 87.38 121 VAL A N 1
ATOM 866 C CA . VAL A 1 121 ? 3.020 -9.472 4.811 1.00 87.38 121 VAL A CA 1
ATOM 867 C C . VAL A 1 121 ? 1.751 -8.627 4.934 1.00 87.38 121 VAL A C 1
ATOM 869 O O . VAL A 1 121 ? 1.079 -8.662 5.963 1.00 87.38 121 VAL A O 1
ATOM 872 N N . VAL A 1 122 ? 1.391 -7.903 3.870 1.00 82.94 122 VAL A N 1
ATOM 873 C CA . VAL A 1 122 ? 0.158 -7.106 3.808 1.00 82.94 122 VAL A CA 1
ATOM 874 C C . VAL A 1 122 ? -1.072 -7.996 3.977 1.00 82.94 122 VAL A C 1
ATOM 876 O O . VAL A 1 122 ? -1.948 -7.664 4.768 1.00 82.94 122 VAL A O 1
ATOM 879 N N . ALA A 1 123 ? -1.127 -9.143 3.298 1.00 84.31 123 ALA A N 1
ATOM 880 C CA . ALA A 1 123 ? -2.226 -10.094 3.427 1.00 84.31 123 ALA A CA 1
ATOM 881 C C . ALA A 1 123 ? -2.372 -10.605 4.868 1.00 84.31 123 ALA A C 1
ATOM 883 O O . ALA A 1 123 ? -3.487 -10.643 5.380 1.00 84.31 123 ALA A O 1
ATOM 884 N N . GLY A 1 124 ? -1.264 -10.923 5.547 1.00 88.00 124 GLY A N 1
ATOM 885 C CA . GLY A 1 124 ? -1.269 -11.315 6.959 1.00 88.00 124 GLY A CA 1
ATOM 886 C C . GLY A 1 124 ? -1.803 -10.215 7.881 1.00 88.00 1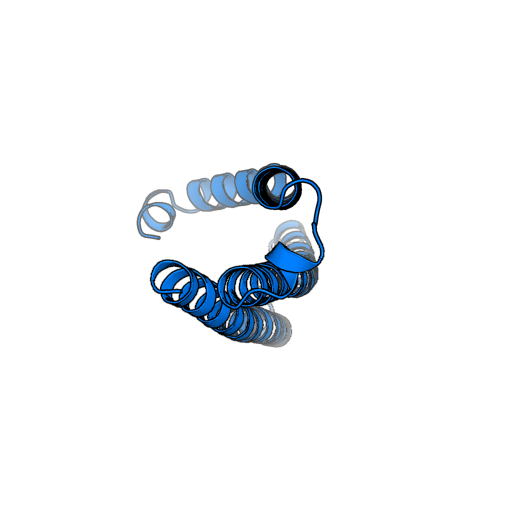24 GLY A C 1
ATOM 887 O O . GLY A 1 124 ? -2.664 -10.476 8.719 1.00 88.00 124 GLY A O 1
ATOM 888 N N . LEU A 1 125 ? -1.359 -8.969 7.690 1.00 81.50 125 LEU A N 1
ATOM 889 C CA . LEU A 1 125 ? -1.853 -7.819 8.457 1.00 81.50 125 LEU A CA 1
ATOM 890 C C . LEU A 1 125 ? -3.346 -7.555 8.216 1.00 81.50 125 LEU A C 1
ATOM 892 O O . LEU A 1 125 ? -4.079 -7.267 9.160 1.00 81.50 125 LEU A O 1
ATOM 896 N N . LEU A 1 126 ? -3.813 -7.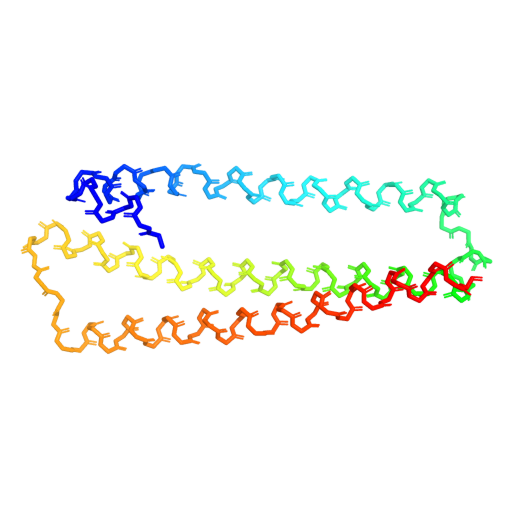697 6.973 1.00 82.62 126 LEU A N 1
ATOM 897 C CA . LEU A 1 126 ? -5.231 -7.567 6.635 1.00 82.62 126 LEU A CA 1
ATOM 898 C C . LEU A 1 126 ? -6.073 -8.710 7.213 1.00 82.62 126 LEU A C 1
ATOM 900 O O . LEU A 1 126 ? -7.197 -8.467 7.642 1.00 82.62 126 LEU A O 1
ATOM 904 N N . LEU A 1 127 ? -5.532 -9.929 7.283 1.00 88.06 127 LEU A N 1
ATOM 905 C CA . LEU A 1 127 ? -6.165 -11.064 7.961 1.00 88.06 127 LEU A CA 1
ATOM 906 C C . LEU A 1 127 ? -6.348 -10.786 9.454 1.00 88.06 127 LEU A C 1
ATOM 908 O O . LEU A 1 127 ? -7.439 -10.986 9.982 1.00 88.06 127 LEU A O 1
ATOM 912 N N . ILE A 1 128 ? -5.308 -10.268 10.116 1.00 84.31 128 ILE A N 1
ATOM 913 C CA . ILE A 1 128 ? -5.379 -9.849 11.521 1.00 84.31 128 ILE A CA 1
ATOM 914 C C . ILE A 1 128 ? -6.432 -8.751 11.689 1.00 84.31 128 ILE A C 1
ATOM 916 O O . ILE A 1 128 ? -7.270 -8.845 12.583 1.00 84.31 128 ILE A O 1
ATOM 920 N N . ALA A 1 129 ? -6.433 -7.740 10.814 1.00 81.25 129 ALA A N 1
ATOM 921 C CA . ALA A 1 129 ? -7.409 -6.657 10.862 1.00 81.25 129 ALA A CA 1
ATOM 922 C C . ALA A 1 129 ? -8.851 -7.164 10.705 1.00 81.25 129 ALA A C 1
ATOM 924 O O . ALA A 1 129 ? -9.720 -6.811 11.502 1.00 81.25 129 ALA A O 1
ATOM 925 N N . ALA A 1 130 ? -9.096 -8.036 9.724 1.00 79.31 130 ALA A N 1
ATOM 926 C CA . ALA A 1 130 ? -10.403 -8.638 9.488 1.00 79.31 130 ALA A CA 1
ATOM 927 C C . ALA A 1 130 ? -10.855 -9.510 10.668 1.00 79.31 130 ALA A C 1
ATOM 929 O O . ALA A 1 130 ? -12.010 -9.423 11.082 1.00 79.31 130 ALA A O 1
ATOM 930 N N . ALA A 1 131 ? -9.949 -10.301 11.249 1.00 81.25 131 ALA A N 1
ATOM 931 C CA . ALA A 1 131 ? -10.239 -11.109 12.428 1.00 81.25 131 ALA A CA 1
ATOM 932 C C . ALA A 1 131 ? -10.601 -10.237 13.639 1.00 81.25 131 ALA A C 1
ATOM 934 O O . ALA A 1 131 ? -11.584 -10.526 14.315 1.00 81.25 131 ALA A O 1
ATOM 935 N N . ALA A 1 132 ? -9.869 -9.142 13.875 1.00 78.56 132 ALA A N 1
ATOM 936 C CA . ALA A 1 132 ? -10.172 -8.194 14.950 1.00 78.56 132 ALA A CA 1
ATOM 937 C C . ALA A 1 132 ? -11.547 -7.528 14.764 1.00 78.56 132 ALA A C 1
ATOM 939 O O . ALA A 1 132 ? -12.304 -7.388 15.720 1.00 78.56 132 ALA A O 1
ATOM 940 N N . MET A 1 133 ? -11.906 -7.149 13.533 1.00 78.31 133 MET A N 1
ATOM 941 C CA . MET A 1 133 ? -13.233 -6.592 13.240 1.00 78.31 133 MET A CA 1
ATOM 942 C C . MET A 1 133 ? -14.347 -7.631 13.406 1.00 78.31 133 MET A C 1
ATOM 944 O O . MET A 1 133 ? -15.423 -7.310 13.909 1.00 78.31 133 MET A O 1
ATOM 948 N N . ALA A 1 134 ? -14.095 -8.879 13.007 1.00 81.00 134 ALA A N 1
ATOM 949 C CA . ALA A 1 134 ? -15.048 -9.966 13.172 1.00 81.00 134 ALA A CA 1
ATOM 950 C C . ALA A 1 134 ? -15.295 -10.275 14.653 1.00 81.00 134 ALA A C 1
ATOM 952 O O . ALA A 1 134 ? -16.447 -10.423 15.045 1.00 81.00 134 ALA A O 1
ATOM 953 N N . THR A 1 135 ? -14.251 -10.326 15.485 1.00 79.25 135 THR A N 1
ATOM 954 C CA . THR A 1 135 ? -14.404 -10.556 16.930 1.00 79.25 135 THR A CA 1
ATOM 955 C C . THR A 1 135 ? -15.052 -9.371 17.633 1.00 79.25 135 THR A C 1
ATOM 957 O O . THR A 1 135 ? -15.908 -9.591 18.482 1.00 79.25 135 THR A O 1
ATOM 960 N N . ALA A 1 136 ? -14.745 -8.133 17.231 1.00 72.75 136 ALA A N 1
ATOM 961 C CA . ALA A 1 136 ? -15.391 -6.932 17.764 1.00 72.75 136 ALA A CA 1
ATOM 962 C C . ALA A 1 136 ? -16.920 -6.934 17.590 1.00 72.75 136 ALA A C 1
ATOM 964 O O . ALA A 1 136 ? -17.618 -6.313 18.379 1.00 72.75 136 ALA A O 1
ATOM 965 N N . ARG A 1 137 ? -17.459 -7.632 16.580 1.00 72.25 137 ARG A N 1
ATOM 966 C CA . ARG A 1 137 ? -18.913 -7.778 16.396 1.00 72.25 137 ARG A CA 1
ATOM 967 C C . ARG A 1 137 ? -19.577 -8.622 17.489 1.00 72.25 137 ARG A C 1
ATOM 969 O O . ARG A 1 137 ? -20.774 -8.471 17.717 1.00 72.25 137 ARG A O 1
ATOM 976 N N . TYR A 1 138 ? -18.829 -9.530 18.106 1.00 72.38 138 TYR A N 1
ATOM 977 C CA . TYR A 1 138 ? -19.333 -10.469 19.110 1.00 72.38 138 TYR A CA 1
ATOM 978 C C . TYR A 1 138 ? -18.969 -10.063 20.548 1.00 72.38 138 TYR A C 1
ATOM 980 O O . TYR A 1 138 ? -19.267 -10.819 21.471 1.00 72.38 138 TYR A O 1
ATOM 988 N N . LEU A 1 139 ? -18.318 -8.906 20.726 1.00 66.38 139 LEU A N 1
ATOM 989 C CA . LEU A 1 139 ? -17.901 -8.325 22.006 1.00 66.38 139 LEU A CA 1
ATOM 990 C C . LEU A 1 139 ? -18.736 -7.087 22.331 1.00 66.38 139 LEU A C 1
ATOM 992 O O . LEU A 1 139 ? -19.295 -7.052 23.445 1.00 66.38 139 LEU A O 1
#

Sequence (139 aa):
MPAARAGGAEGRRFLGSAFQRMGPVMGVTALLTIVSGFFLYARVSGGFQQVWVTSPTGRAYGIGALAAILAVIVGAAVNARAGARIGALQKRLAADSATPSAAEAAQLAGWQTRIERGAWVVAGLLLIAAAAMATARYL

Radius of gyration: 20.32 Å; chains: 1; bounding box: 41×23×57 Å

pLDDT: mean 77.3, std 8.36, range [45.5, 88.44]

Secondary structure (DSSP, 8-state):
--HHHHTHHHHHHHHHHHHHHHHHHHHHHHHHHHHHHHHHHHHHTTTT-HHHHHSHHHHHHHHHHHHHHHHHHHHHHHHHHHHHHHHHHHHHHHHTTPPPPHHHHHHHHHHHHHHHHHHHHHHHHHHHHHHHHHHHTT-